Protein AF-A0A355GUS0-F1 (afdb_monomer_lite)

Radius of gyration: 20.22 Å; chains: 1; bounding box: 26×37×79 Å

Structure (mmCIF, N/CA/C/O backbone):
data_AF-A0A355GUS0-F1
#
_entry.id   AF-A0A355GUS0-F1
#
loop_
_atom_site.group_PDB
_atom_site.id
_atom_site.type_symbol
_atom_site.label_atom_id
_atom_site.label_alt_id
_atom_site.label_comp_id
_atom_site.label_asym_id
_atom_site.label_entity_id
_atom_site.label_seq_id
_atom_site.pdbx_PDB_ins_code
_atom_site.Cartn_x
_atom_site.Cartn_y
_atom_site.Cartn_z
_atom_site.occupancy
_atom_site.B_iso_or_equiv
_atom_site.auth_seq_id
_atom_site.auth_comp_id
_atom_site.auth_asym_id
_atom_site.auth_atom_id
_atom_site.pdbx_PDB_model_num
ATOM 1 N N . MET A 1 1 ? 7.447 -5.899 60.692 1.00 57.47 1 MET A N 1
ATOM 2 C CA . MET A 1 1 ? 7.040 -4.577 60.145 1.00 57.47 1 MET A CA 1
ATOM 3 C C . MET A 1 1 ? 7.705 -4.204 58.810 1.00 57.47 1 MET A C 1
ATOM 5 O O . MET A 1 1 ? 7.043 -3.570 58.002 1.00 57.47 1 MET A O 1
ATOM 9 N N . ARG A 1 2 ? 8.957 -4.610 58.532 1.00 60.31 2 ARG A N 1
ATOM 10 C CA . ARG A 1 2 ? 9.693 -4.268 57.291 1.00 60.31 2 ARG A CA 1
ATOM 11 C C . ARG A 1 2 ? 9.127 -4.919 56.008 1.00 60.31 2 ARG A C 1
ATOM 13 O O . ARG A 1 2 ? 8.976 -4.230 55.012 1.00 60.31 2 ARG A O 1
ATOM 20 N N . MET A 1 3 ? 8.705 -6.190 56.059 1.00 61.72 3 MET A N 1
ATOM 21 C CA . MET A 1 3 ? 8.129 -6.903 54.897 1.00 61.72 3 MET A CA 1
ATOM 22 C C . MET A 1 3 ? 6.753 -6.380 54.453 1.00 61.72 3 MET A C 1
ATOM 24 O O . MET A 1 3 ? 6.512 -6.258 53.260 1.00 61.72 3 MET A O 1
ATOM 28 N N . LYS A 1 4 ? 5.868 -5.989 55.384 1.00 57.16 4 LYS A N 1
ATOM 29 C CA . LYS A 1 4 ? 4.539 -5.435 55.042 1.00 57.16 4 LYS A CA 1
ATOM 30 C C . LYS A 1 4 ? 4.639 -4.122 54.249 1.00 57.16 4 LYS A C 1
ATOM 32 O O . LYS A 1 4 ? 3.830 -3.885 53.364 1.00 57.16 4 LYS A O 1
ATOM 37 N N . ARG A 1 5 ? 5.663 -3.302 54.528 1.00 65.12 5 ARG A N 1
ATOM 38 C CA . ARG A 1 5 ? 5.939 -2.052 53.794 1.00 65.12 5 ARG A CA 1
ATOM 39 C C . ARG A 1 5 ? 6.456 -2.325 52.379 1.00 65.12 5 ARG A C 1
ATOM 41 O O . ARG A 1 5 ? 6.055 -1.624 51.465 1.00 65.12 5 ARG A O 1
ATOM 48 N N . ILE A 1 6 ? 7.276 -3.365 52.197 1.00 70.25 6 ILE A N 1
ATOM 49 C CA . ILE A 1 6 ? 7.789 -3.781 50.880 1.00 70.25 6 ILE A CA 1
ATOM 50 C C . ILE A 1 6 ? 6.657 -4.345 50.010 1.00 70.25 6 ILE A C 1
ATOM 52 O O . ILE A 1 6 ? 6.527 -3.950 48.857 1.00 70.25 6 ILE A O 1
ATOM 56 N N . ILE A 1 7 ? 5.792 -5.193 50.577 1.00 73.12 7 ILE A N 1
ATOM 57 C CA . ILE A 1 7 ? 4.630 -5.759 49.870 1.00 73.12 7 ILE A CA 1
ATOM 58 C C . ILE A 1 7 ? 3.658 -4.647 49.450 1.00 73.12 7 ILE A C 1
ATOM 60 O O . ILE A 1 7 ? 3.189 -4.633 48.318 1.00 73.12 7 ILE A O 1
ATOM 64 N N . SER A 1 8 ? 3.407 -3.674 50.331 1.00 77.69 8 SER A N 1
ATOM 65 C CA . SER A 1 8 ? 2.538 -2.533 50.023 1.00 77.69 8 SER A CA 1
ATOM 66 C C . SER A 1 8 ? 3.116 -1.621 48.933 1.00 77.69 8 SER A C 1
ATOM 68 O O . SER A 1 8 ? 2.355 -1.091 48.129 1.00 77.69 8 SER A O 1
ATOM 70 N N . LEU A 1 9 ? 4.442 -1.448 48.882 1.00 74.06 9 LEU A N 1
ATOM 71 C CA . LEU A 1 9 ? 5.109 -0.647 47.851 1.00 74.06 9 LEU A CA 1
ATOM 72 C C . LEU A 1 9 ? 5.113 -1.363 46.491 1.00 74.06 9 LEU A C 1
ATOM 74 O O . LEU A 1 9 ? 4.885 -0.729 45.466 1.00 74.06 9 LEU A O 1
ATOM 78 N N . ALA A 1 10 ? 5.317 -2.685 46.490 1.00 77.62 10 ALA A N 1
ATOM 79 C CA . ALA A 1 10 ? 5.254 -3.513 45.287 1.00 77.62 10 ALA A CA 1
ATOM 80 C C . ALA A 1 10 ? 3.837 -3.548 44.692 1.00 77.62 10 ALA A C 1
ATOM 82 O O . ALA A 1 10 ? 3.674 -3.395 43.486 1.00 77.62 10 ALA A O 1
ATOM 83 N N . LEU A 1 11 ? 2.807 -3.667 45.537 1.00 77.56 11 LEU A N 1
ATOM 84 C CA . LEU A 1 11 ? 1.407 -3.589 45.110 1.00 77.56 11 LEU A CA 1
ATOM 85 C C . LEU A 1 11 ? 1.060 -2.218 44.519 1.00 77.56 11 LEU A C 1
ATOM 87 O O . LEU A 1 11 ? 0.354 -2.156 43.519 1.00 77.56 11 LEU A O 1
ATOM 91 N N . TYR A 1 12 ? 1.587 -1.130 45.091 1.00 76.00 12 TYR A N 1
ATOM 92 C CA . TYR A 1 12 ? 1.400 0.215 44.543 1.00 76.00 12 TYR A CA 1
ATOM 93 C C . TYR A 1 12 ? 2.070 0.370 43.170 1.00 76.00 12 TYR A C 1
ATOM 95 O O . TYR A 1 12 ? 1.470 0.918 42.252 1.00 76.00 12 TYR A O 1
ATOM 103 N N . PHE A 1 13 ? 3.281 -0.171 43.000 1.00 70.12 13 PHE A N 1
ATOM 104 C CA . PHE A 1 13 ? 3.980 -0.163 41.713 1.00 70.12 13 PHE A CA 1
ATOM 105 C C . PHE A 1 13 ? 3.228 -0.964 40.642 1.00 70.12 13 PHE A C 1
ATOM 107 O O . PHE A 1 13 ? 3.041 -0.471 39.535 1.00 70.12 13 PHE A O 1
ATOM 114 N N . ILE A 1 14 ? 2.737 -2.160 40.977 1.00 75.44 14 ILE A N 1
ATOM 115 C CA 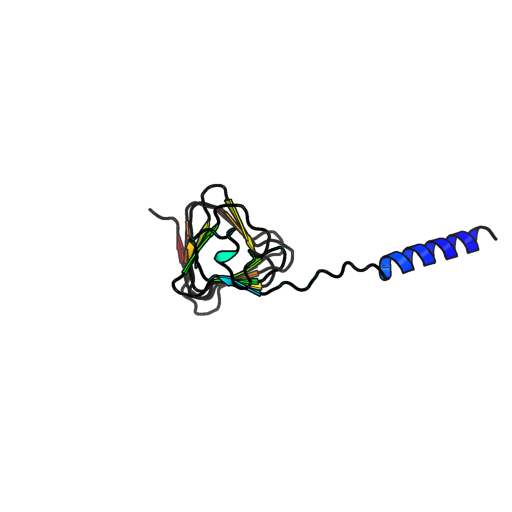. ILE A 1 14 ? 1.948 -2.987 40.051 1.00 75.44 14 ILE A CA 1
ATOM 116 C C . ILE A 1 14 ? 0.640 -2.276 39.675 1.00 75.44 14 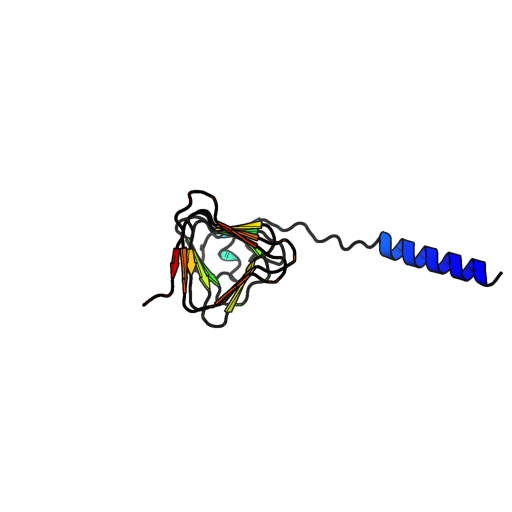ILE A C 1
ATOM 118 O O . ILE A 1 14 ? 0.304 -2.226 38.497 1.00 75.44 14 ILE A O 1
ATOM 122 N N . LEU A 1 15 ? -0.049 -1.652 40.638 1.00 72.56 15 LEU A N 1
ATOM 123 C CA . LEU A 1 15 ? -1.285 -0.903 40.390 1.00 72.56 15 LEU A CA 1
ATOM 124 C C . LEU A 1 15 ? -1.064 0.269 39.414 1.00 72.56 15 LEU A C 1
ATOM 126 O O . LEU A 1 15 ? -1.845 0.448 38.480 1.00 72.56 15 LEU A O 1
ATOM 130 N N . VAL A 1 16 ? 0.022 1.031 39.583 1.00 65.31 16 VAL A N 1
ATOM 131 C CA . VAL A 1 16 ? 0.377 2.157 38.698 1.00 65.31 16 VAL A CA 1
ATOM 132 C C . VAL A 1 16 ? 0.718 1.680 37.280 1.00 65.31 16 VAL A C 1
ATOM 134 O O . VAL A 1 16 ? 0.283 2.305 36.315 1.00 65.31 16 VAL A O 1
ATOM 137 N N . PHE A 1 17 ? 1.412 0.546 37.130 1.00 60.88 17 PHE A N 1
ATOM 138 C CA . PHE A 1 17 ? 1.705 -0.042 35.814 1.00 60.88 17 PHE A CA 1
ATOM 139 C C . PHE A 1 17 ? 0.472 -0.659 35.132 1.00 60.88 17 PHE A C 1
ATOM 141 O O . PHE A 1 17 ? 0.378 -0.629 33.909 1.00 60.88 17 PHE A O 1
ATOM 148 N N . THR A 1 18 ? -0.505 -1.173 35.889 1.00 65.38 18 THR A N 1
ATOM 149 C CA . THR A 1 18 ? -1.763 -1.688 35.311 1.00 65.38 18 THR A CA 1
ATOM 150 C C . THR A 1 18 ? -2.740 -0.590 34.894 1.00 65.38 18 THR A C 1
ATOM 152 O O . THR A 1 18 ? -3.533 -0.805 33.986 1.00 65.38 18 THR A O 1
ATOM 155 N N . LEU A 1 19 ? -2.692 0.582 35.535 1.00 57.97 19 LEU A N 1
ATOM 156 C CA . LEU A 1 19 ? -3.574 1.714 35.220 1.00 57.97 19 LEU A CA 1
ATOM 157 C C . LEU A 1 19 ? -3.028 2.597 34.092 1.00 57.97 19 LEU A C 1
ATOM 159 O O . LEU A 1 19 ? -3.798 3.285 33.430 1.00 57.97 19 LEU A O 1
ATOM 163 N N . CYS A 1 20 ? -1.717 2.561 33.854 1.00 47.88 20 CYS A N 1
ATOM 164 C CA . CYS A 1 20 ? -1.069 3.223 32.728 1.00 47.88 20 CYS A CA 1
ATOM 165 C C . CYS A 1 20 ? -0.889 2.224 31.575 1.00 47.88 20 CYS A C 1
ATOM 167 O O . CYS A 1 20 ? 0.228 1.882 31.189 1.00 47.88 20 CYS A O 1
ATOM 169 N N . GLN A 1 21 ? -1.996 1.687 31.058 1.00 56.25 21 GLN A N 1
ATOM 170 C CA . GLN A 1 21 ? -1.954 1.030 29.752 1.00 56.25 21 GLN A CA 1
ATOM 171 C C . GLN A 1 21 ? -1.725 2.140 28.713 1.00 56.25 21 GLN A C 1
ATOM 173 O O . GLN A 1 21 ? -2.457 3.135 28.750 1.00 56.25 21 GLN A O 1
ATOM 178 N N . PRO A 1 22 ? -0.739 2.029 27.806 1.00 57.69 22 PRO A N 1
ATOM 179 C CA . PRO A 1 22 ? -0.656 2.946 26.682 1.00 57.69 22 PRO A CA 1
ATOM 180 C C . PRO A 1 22 ? -1.932 2.767 25.857 1.00 57.69 22 PRO A C 1
ATOM 182 O O . PRO A 1 22 ? -2.133 1.743 25.208 1.00 57.69 22 PRO A O 1
ATOM 185 N N . VAL A 1 23 ? -2.833 3.746 25.926 1.00 53.34 23 VAL A N 1
ATOM 186 C CA . VAL A 1 23 ? -3.937 3.850 24.976 1.00 53.34 23 VAL A CA 1
ATOM 187 C C . VAL A 1 23 ? -3.289 4.270 23.666 1.00 53.34 23 VAL A C 1
ATOM 189 O O . VAL A 1 23 ? -2.991 5.446 23.466 1.00 53.34 23 VAL A O 1
ATOM 192 N N . PHE A 1 24 ? -2.997 3.300 22.800 1.00 57.78 24 PHE A N 1
ATOM 193 C CA . PHE A 1 24 ? -2.729 3.608 21.403 1.00 57.78 24 PHE A CA 1
ATOM 194 C C . PHE A 1 24 ? -3.986 4.296 20.872 1.00 57.78 24 PHE A C 1
ATOM 196 O O . PHE A 1 24 ? -5.084 3.743 20.968 1.00 57.78 24 PHE A O 1
ATOM 203 N N . ALA A 1 25 ? -3.844 5.539 20.411 1.00 61.28 25 ALA A N 1
ATOM 204 C CA . ALA A 1 25 ? -4.932 6.218 19.729 1.00 61.28 25 ALA A CA 1
ATOM 205 C C . ALA A 1 25 ? -5.399 5.316 18.578 1.00 61.28 25 ALA A C 1
ATOM 207 O O . ALA A 1 25 ? -4.569 4.740 17.874 1.00 61.28 25 ALA A O 1
ATOM 208 N N . ALA A 1 26 ? -6.713 5.148 18.429 1.00 76.81 26 ALA A N 1
ATOM 209 C CA . ALA A 1 26 ? -7.246 4.429 17.283 1.00 76.81 26 ALA A CA 1
ATOM 210 C C . ALA A 1 26 ? -6.782 5.145 16.009 1.00 76.81 26 ALA A C 1
ATOM 212 O O . ALA A 1 26 ? -6.910 6.369 15.922 1.00 76.81 26 ALA A O 1
ATOM 213 N N . GLY A 1 27 ? -6.227 4.385 15.064 1.00 85.00 27 GLY A N 1
ATOM 214 C CA . GLY A 1 27 ? -5.809 4.916 13.774 1.00 85.00 27 GLY A CA 1
ATOM 215 C C . GLY A 1 27 ? -6.956 5.639 13.078 1.00 85.00 27 GLY A C 1
ATOM 216 O O . GLY A 1 27 ? -8.112 5.207 13.136 1.00 85.00 27 GLY A O 1
ATOM 217 N N . LYS A 1 28 ? -6.636 6.757 12.440 1.00 95.12 28 LYS A N 1
ATOM 218 C CA . LYS A 1 28 ? -7.557 7.535 11.617 1.00 95.12 28 LYS A CA 1
ATOM 219 C C . LYS A 1 28 ? -7.582 6.963 10.196 1.00 95.12 28 LYS A C 1
ATOM 221 O O . LYS A 1 28 ? -6.658 6.279 9.770 1.00 95.12 28 LYS A O 1
ATOM 226 N N . THR A 1 29 ? -8.630 7.261 9.437 1.00 97.69 29 THR A N 1
ATOM 227 C CA . THR A 1 29 ? -8.697 6.931 8.007 1.00 97.69 29 THR A CA 1
ATOM 228 C C . THR A 1 29 ? -8.381 8.172 7.183 1.00 97.69 29 THR A C 1
ATOM 230 O O . THR A 1 29 ? -9.065 9.182 7.326 1.00 97.69 29 THR A O 1
ATOM 233 N N . MET A 1 30 ? -7.360 8.077 6.338 1.00 98.19 30 MET A N 1
ATOM 234 C CA . MET A 1 30 ? -6.878 9.123 5.439 1.00 98.19 30 MET A CA 1
ATOM 235 C C . MET A 1 30 ? -7.143 8.693 3.999 1.00 98.19 30 MET A C 1
ATOM 237 O O . MET A 1 30 ? -6.708 7.617 3.589 1.00 98.19 30 MET A O 1
ATOM 241 N N . THR A 1 31 ? -7.853 9.507 3.222 1.00 98.69 31 THR A N 1
ATOM 242 C CA . THR A 1 31 ? -8.160 9.201 1.816 1.00 98.69 31 THR A CA 1
ATOM 243 C C . THR A 1 31 ? -7.305 10.040 0.890 1.00 98.69 31 THR A C 1
ATOM 245 O O . THR A 1 31 ? -7.320 11.262 0.978 1.00 98.69 31 THR A O 1
ATOM 248 N N . TRP A 1 32 ? -6.583 9.390 -0.015 1.00 98.81 32 TRP A N 1
ATOM 249 C CA . TRP A 1 32 ? -5.793 10.069 -1.030 1.00 98.81 32 TRP A CA 1
ATOM 250 C C . TRP A 1 32 ? -6.695 10.813 -2.016 1.00 98.81 32 TRP A C 1
ATOM 252 O O . TRP A 1 32 ? -7.601 10.229 -2.616 1.00 98.81 32 TRP A O 1
ATOM 262 N N . THR A 1 33 ? -6.431 12.102 -2.196 1.00 98.38 33 THR A N 1
ATOM 263 C CA . THR A 1 33 ? -7.096 12.982 -3.163 1.00 98.38 33 THR A CA 1
ATOM 264 C C . THR A 1 33 ? -6.175 13.346 -4.324 1.00 98.38 33 THR A C 1
ATOM 266 O O . THR A 1 33 ? -6.668 13.590 -5.425 1.00 98.38 33 THR A O 1
ATOM 269 N N . GLY A 1 34 ? -4.854 13.386 -4.092 1.00 97.38 34 GLY A N 1
ATOM 270 C CA . GLY A 1 34 ? -3.866 13.837 -5.080 1.00 97.38 34 GLY A CA 1
ATOM 271 C C . GLY A 1 34 ? -4.106 15.274 -5.563 1.00 97.38 34 GLY A C 1
ATOM 272 O O . GLY A 1 34 ? -3.813 15.593 -6.714 1.00 97.38 34 GLY A O 1
ATOM 273 N N . ALA A 1 35 ? -4.715 16.125 -4.729 1.00 97.19 35 ALA A N 1
ATOM 274 C CA . ALA A 1 35 ? -5.214 17.434 -5.152 1.00 97.19 35 ALA A CA 1
ATOM 275 C C . ALA A 1 35 ? -4.108 18.433 -5.541 1.00 97.19 35 ALA A C 1
ATOM 277 O O . ALA A 1 35 ? -4.340 19.305 -6.380 1.00 97.19 35 ALA A O 1
ATOM 278 N N . SER A 1 36 ? -2.920 18.320 -4.942 1.00 97.06 36 SER A N 1
ATOM 279 C CA . SER A 1 36 ? -1.776 19.203 -5.195 1.00 97.06 36 SER A CA 1
ATOM 280 C C . SER A 1 36 ? -0.763 18.565 -6.147 1.00 97.06 36 SER A C 1
ATOM 282 O O . SER A 1 36 ? -0.310 19.202 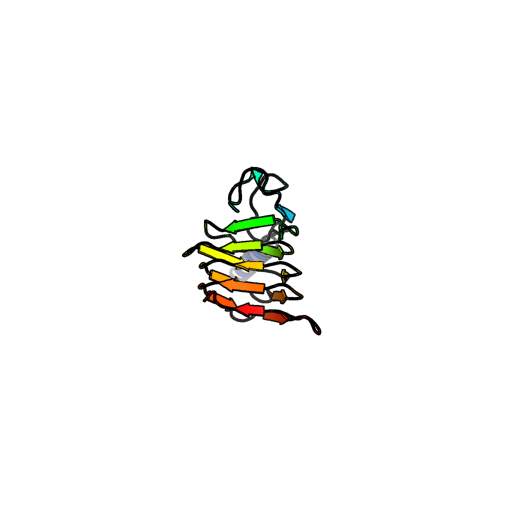-7.100 1.00 97.06 36 SER A O 1
ATOM 284 N N . ASN A 1 37 ? -0.386 17.311 -5.891 1.00 97.31 37 ASN A N 1
ATOM 285 C CA . ASN A 1 37 ? 0.585 16.539 -6.671 1.00 97.31 37 ASN A CA 1
ATOM 286 C C . ASN A 1 37 ? 0.534 15.051 -6.263 1.00 97.31 37 ASN A C 1
ATOM 288 O O . ASN A 1 37 ? -0.370 14.624 -5.554 1.00 97.31 37 ASN A O 1
ATOM 292 N N . GLU A 1 38 ? 1.515 14.257 -6.693 1.00 98.12 38 GLU A N 1
ATOM 293 C CA . GLU A 1 38 ? 1.566 12.819 -6.406 1.00 98.12 38 GLU A CA 1
ATOM 294 C C . GLU A 1 38 ? 2.275 12.471 -5.082 1.00 98.12 38 GLU A C 1
ATOM 296 O O . GLU A 1 38 ? 2.220 11.329 -4.653 1.00 98.12 38 GLU A O 1
ATOM 301 N N . ASN A 1 39 ? 2.928 13.411 -4.393 1.00 98.19 39 ASN A N 1
ATOM 302 C CA . ASN A 1 39 ? 3.762 13.128 -3.218 1.00 98.19 39 ASN A CA 1
ATOM 303 C C . ASN A 1 39 ? 2.935 12.733 -1.978 1.00 98.19 39 ASN A C 1
ATOM 305 O O . ASN A 1 39 ? 2.190 13.554 -1.430 1.00 98.19 39 ASN A O 1
ATOM 309 N N . TRP A 1 40 ? 3.129 11.498 -1.499 1.00 98.44 40 TRP A N 1
ATOM 310 C CA . TRP A 1 40 ? 2.483 10.899 -0.325 1.00 98.44 40 TRP A CA 1
ATOM 311 C C . TRP A 1 40 ? 2.579 11.775 0.928 1.00 98.44 40 TRP A C 1
ATOM 313 O O . TRP A 1 40 ? 1.670 11.791 1.750 1.00 98.44 40 TRP A O 1
ATOM 323 N N . ASN A 1 41 ? 3.670 12.510 1.117 1.00 96.75 41 ASN A N 1
ATOM 324 C CA . ASN A 1 41 ? 3.930 13.253 2.351 1.00 96.75 41 ASN A CA 1
ATOM 325 C C . ASN A 1 41 ? 3.334 14.673 2.359 1.00 96.75 41 ASN A C 1
ATOM 327 O O . ASN A 1 41 ? 3.499 15.389 3.347 1.00 96.75 41 ASN A O 1
ATOM 331 N N . VAL A 1 42 ? 2.660 15.099 1.286 1.00 97.62 42 VAL A N 1
ATOM 332 C CA . VAL A 1 42 ? 1.995 16.409 1.210 1.00 97.62 42 VAL A CA 1
ATOM 333 C C . VAL A 1 42 ? 0.573 16.296 1.763 1.00 97.62 42 VAL A C 1
ATOM 335 O O . VAL A 1 42 ? -0.247 15.561 1.222 1.00 97.62 42 VAL A O 1
ATOM 338 N N . ALA A 1 43 ? 0.285 17.040 2.833 1.00 97.88 43 ALA A N 1
ATOM 339 C CA . ALA A 1 43 ? -0.995 17.012 3.548 1.00 97.88 43 ALA A CA 1
ATOM 340 C C . ALA A 1 43 ? -2.201 17.331 2.646 1.00 97.88 43 ALA A C 1
ATOM 342 O O . ALA A 1 43 ? -3.195 16.616 2.698 1.00 97.88 43 ALA A O 1
ATOM 343 N N . ASP A 1 44 ? -2.069 18.313 1.750 1.00 98.25 44 ASP A N 1
ATOM 344 C CA . ASP A 1 44 ? -3.087 18.723 0.770 1.00 98.25 44 ASP A CA 1
ATOM 345 C C . ASP A 1 44 ? -3.536 17.589 -0.172 1.00 98.25 44 ASP A C 1
ATOM 347 O O . ASP A 1 44 ? -4.577 17.694 -0.820 1.00 98.25 44 ASP A O 1
ATOM 351 N N . ASN A 1 45 ? -2.762 16.502 -0.280 1.00 98.62 45 ASN A N 1
ATOM 352 C CA . ASN A 1 45 ? -3.121 15.331 -1.080 1.00 98.62 45 ASN A CA 1
ATOM 353 C C . ASN A 1 45 ? -3.966 14.302 -0.311 1.00 98.62 45 ASN A C 1
ATOM 355 O O . ASN A 1 45 ? -4.290 13.257 -0.878 1.00 98.62 45 ASN A O 1
ATOM 359 N N . TRP A 1 46 ? -4.323 14.569 0.945 1.00 98.62 46 TRP A N 1
ATOM 360 C CA . TRP A 1 46 ? -5.116 13.685 1.795 1.00 98.62 46 TRP A CA 1
ATOM 361 C C . TRP A 1 46 ? -6.371 14.376 2.318 1.00 98.62 46 TRP A C 1
ATOM 363 O O . TRP A 1 46 ? -6.421 15.593 2.465 1.00 98.62 46 TRP A O 1
ATOM 373 N N . GLU A 1 47 ? -7.388 13.574 2.617 1.00 98.12 47 GLU A N 1
ATOM 374 C CA . GLU A 1 47 ? -8.570 13.983 3.368 1.00 98.12 47 GLU A CA 1
ATOM 375 C C . GLU A 1 47 ? -8.740 13.069 4.601 1.00 98.12 47 GLU A C 1
ATOM 377 O O . GLU A 1 47 ? -8.917 11.853 4.425 1.00 98.12 47 GLU A O 1
ATOM 382 N N . PRO A 1 48 ? -8.717 13.613 5.835 1.00 97.00 48 PRO A N 1
ATOM 383 C CA . PRO A 1 48 ? -8.417 15.014 6.168 1.00 97.00 48 PRO A CA 1
ATOM 384 C C . PRO A 1 48 ? -6.993 15.422 5.754 1.00 97.00 48 PRO A C 1
ATOM 386 O O . PRO A 1 48 ? -6.159 14.555 5.519 1.00 97.00 48 PRO A O 1
ATOM 389 N N . GLU A 1 49 ? -6.744 16.733 5.666 1.00 97.12 49 GLU A N 1
ATOM 390 C CA . GLU A 1 49 ? -5.498 17.372 5.193 1.00 97.12 49 GLU A CA 1
ATOM 391 C C . GLU A 1 49 ? -4.288 17.078 6.109 1.00 97.12 49 GLU A C 1
ATOM 393 O O . GLU A 1 49 ? -3.784 17.933 6.839 1.00 97.12 49 GLU A O 1
ATOM 398 N N . GLU A 1 50 ? -3.855 15.819 6.125 1.00 96.06 50 GLU A N 1
ATOM 399 C CA . GLU A 1 50 ? -2.779 15.256 6.937 1.00 96.06 50 GLU A CA 1
ATOM 400 C C . GLU A 1 50 ? -2.312 13.937 6.297 1.00 96.06 50 GLU A C 1
ATOM 402 O O . GLU A 1 50 ? -3.122 13.076 5.958 1.00 96.06 50 GLU A O 1
ATOM 407 N N . ALA A 1 51 ? -0.999 13.744 6.146 1.00 96.56 51 ALA A N 1
ATOM 408 C CA . ALA A 1 51 ? -0.477 12.471 5.652 1.00 96.56 51 ALA A CA 1
ATOM 409 C C . ALA A 1 51 ? -0.662 11.343 6.697 1.00 96.56 51 ALA A C 1
ATOM 411 O O . ALA A 1 51 ? -0.487 11.597 7.892 1.00 96.56 51 ALA A O 1
ATOM 412 N N . PRO A 1 52 ? -0.948 10.093 6.278 1.00 97.19 52 PRO A N 1
ATOM 413 C CA . PRO A 1 52 ? -1.135 8.961 7.181 1.00 97.19 52 PRO A CA 1
ATOM 414 C C . PRO A 1 52 ? 0.061 8.731 8.111 1.00 97.19 52 PRO A C 1
ATOM 416 O O . PRO A 1 52 ? 1.208 8.606 7.665 1.00 97.19 52 PRO A O 1
ATOM 419 N N . GLY A 1 53 ? -0.232 8.645 9.407 1.00 94.12 53 GLY A N 1
ATOM 420 C CA . GLY A 1 53 ? 0.718 8.329 10.463 1.00 94.12 53 GLY A CA 1
ATOM 421 C C . GLY A 1 53 ? 0.670 6.868 10.918 1.00 94.12 53 GLY A C 1
ATOM 422 O O . GLY A 1 53 ? 0.022 6.001 10.329 1.00 94.12 53 GLY A O 1
ATOM 423 N N . LEU A 1 54 ? 1.364 6.598 12.026 1.00 92.31 54 LEU A N 1
ATOM 424 C CA . LEU A 1 54 ? 1.462 5.268 12.620 1.00 92.31 54 LEU A CA 1
ATOM 425 C C . LEU A 1 54 ? 0.079 4.717 12.997 1.00 92.31 54 LEU A C 1
ATOM 427 O O . LEU A 1 54 ? -0.587 5.255 13.879 1.00 92.31 54 LEU A O 1
ATOM 431 N N . GLY A 1 55 ? -0.292 3.589 12.390 1.00 86.62 55 GLY A N 1
ATOM 432 C CA . GLY A 1 55 ? -1.553 2.897 12.669 1.00 86.62 55 GLY A CA 1
ATOM 433 C C . GLY A 1 55 ? -2.762 3.468 11.929 1.00 86.62 55 GLY A C 1
ATOM 434 O O . GLY A 1 55 ? -3.837 2.874 12.006 1.00 86.62 55 GLY 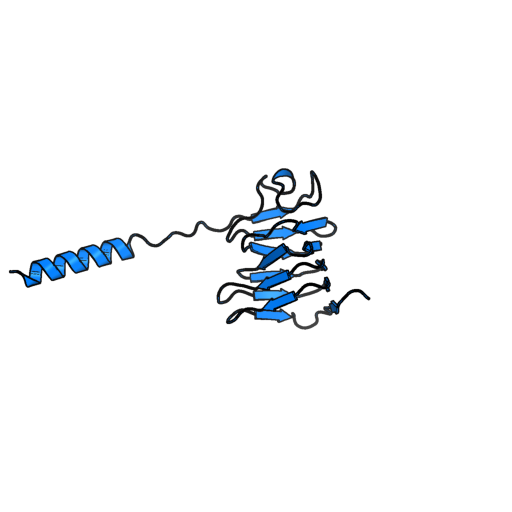A O 1
ATOM 435 N N . ASP A 1 56 ? -2.597 4.565 11.186 1.00 96.69 56 ASP A N 1
ATOM 436 C CA . ASP A 1 56 ? -3.646 5.103 10.328 1.00 96.69 56 ASP A CA 1
ATOM 437 C C . ASP A 1 56 ? -3.908 4.174 9.134 1.00 96.69 56 ASP A C 1
ATOM 439 O O . ASP A 1 56 ? -3.060 3.380 8.715 1.00 96.69 56 ASP A O 1
ATOM 443 N N . THR A 1 57 ? -5.113 4.279 8.579 1.00 98.38 57 THR A N 1
ATOM 444 C CA . THR A 1 57 ? -5.495 3.624 7.330 1.00 98.38 57 THR A CA 1
ATOM 445 C C . THR A 1 57 ? -5.359 4.599 6.172 1.00 98.38 57 THR A C 1
ATOM 447 O O . THR A 1 57 ? -6.063 5.605 6.142 1.00 98.38 57 THR A O 1
ATOM 450 N N . ALA A 1 58 ? -4.503 4.285 5.206 1.00 98.69 58 ALA A N 1
ATOM 451 C CA . ALA A 1 58 ? -4.368 5.017 3.956 1.00 98.69 58 ALA A CA 1
ATOM 452 C C . ALA A 1 58 ? -5.258 4.381 2.880 1.00 98.69 58 ALA A C 1
ATOM 454 O O . ALA A 1 58 ? -5.019 3.246 2.467 1.00 98.69 58 ALA A O 1
ATOM 455 N N . ILE A 1 59 ? -6.278 5.103 2.419 1.00 98.81 59 ILE A N 1
ATOM 456 C CA . ILE A 1 59 ? -7.135 4.693 1.304 1.00 98.81 59 ILE A CA 1
ATOM 457 C C . ILE A 1 59 ? -6.603 5.324 0.021 1.00 98.81 59 ILE A C 1
ATOM 459 O O . ILE A 1 59 ? -6.567 6.547 -0.089 1.00 98.81 59 ILE A O 1
ATOM 463 N N . ILE A 1 60 ? -6.258 4.496 -0.964 1.00 98.88 60 ILE A N 1
ATOM 464 C CA . ILE A 1 60 ? -5.833 4.912 -2.306 1.00 98.88 60 ILE A CA 1
ATOM 465 C C . ILE A 1 60 ? -6.945 4.559 -3.302 1.00 98.88 60 ILE A C 1
ATOM 467 O O . ILE A 1 60 ? -7.086 3.381 -3.671 1.00 98.88 60 ILE A O 1
ATOM 471 N N . PRO A 1 61 ? -7.769 5.535 -3.729 1.00 98.69 61 PRO A N 1
ATOM 472 C CA . PRO A 1 61 ? -8.859 5.297 -4.667 1.00 98.69 61 PRO A CA 1
ATOM 473 C C . PRO A 1 61 ? -8.374 4.775 -6.021 1.00 98.69 61 PRO A C 1
ATOM 475 O O . PRO A 1 61 ? -7.229 4.954 -6.416 1.00 98.69 61 PRO A O 1
ATOM 478 N N . ALA A 1 62 ? -9.261 4.128 -6.773 1.00 98.19 62 ALA A N 1
ATOM 479 C CA . ALA A 1 62 ? -8.934 3.712 -8.133 1.00 98.19 62 ALA A CA 1
ATOM 480 C C . ALA A 1 62 ? -8.595 4.919 -9.026 1.00 98.19 62 ALA A C 1
ATOM 482 O O . ALA A 1 62 ? -9.181 5.989 -8.883 1.00 98.19 62 ALA A O 1
ATOM 483 N N . SER A 1 63 ? -7.723 4.709 -10.015 1.00 96.38 63 SER A N 1
ATOM 484 C CA . SER A 1 63 ? -7.282 5.737 -10.979 1.00 96.38 63 SER A CA 1
ATOM 485 C C . SER A 1 63 ? -6.483 6.906 -10.382 1.00 96.38 63 SER A C 1
ATOM 487 O O . SER A 1 63 ? -6.337 7.931 -11.043 1.00 96.38 63 SER A O 1
ATOM 489 N N . THR A 1 64 ? -5.951 6.765 -9.165 1.00 98.25 64 THR A N 1
ATOM 490 C CA . THR A 1 64 ? -5.006 7.722 -8.568 1.00 98.25 64 THR A CA 1
ATOM 491 C C . THR A 1 64 ? -3.637 7.086 -8.378 1.00 98.25 64 THR A C 1
ATOM 493 O O . THR A 1 64 ? -3.560 5.882 -8.138 1.00 98.25 64 THR A O 1
ATOM 496 N N . VAL A 1 65 ? -2.584 7.901 -8.402 1.00 98.44 65 VAL A N 1
ATOM 497 C CA . VAL A 1 65 ? -1.209 7.490 -8.090 1.00 98.44 65 VAL A CA 1
ATOM 498 C C . VAL A 1 65 ? -0.733 8.270 -6.865 1.00 98.44 65 VAL A C 1
ATOM 500 O O . VAL A 1 65 ? -0.843 9.496 -6.841 1.00 98.44 65 VAL A O 1
ATOM 503 N N . ALA A 1 66 ? -0.241 7.559 -5.853 1.00 98.69 66 ALA A N 1
ATOM 504 C CA . ALA A 1 66 ? 0.416 8.125 -4.681 1.00 98.69 66 ALA A CA 1
ATOM 505 C C . ALA A 1 66 ? 1.894 7.706 -4.679 1.00 98.69 66 ALA A C 1
ATOM 507 O O . ALA A 1 66 ? 2.218 6.521 -4.611 1.00 98.69 66 ALA A O 1
ATOM 508 N N . ALA A 1 67 ? 2.793 8.676 -4.776 1.00 98.62 67 ALA A N 1
ATOM 509 C CA . ALA A 1 67 ? 4.234 8.489 -4.819 1.00 98.62 67 ALA A CA 1
ATOM 510 C C . ALA A 1 67 ? 4.837 8.608 -3.414 1.00 98.62 67 ALA A C 1
ATOM 512 O O . ALA A 1 67 ? 4.821 9.675 -2.797 1.00 98.62 67 ALA A O 1
ATOM 513 N N . VAL A 1 68 ? 5.394 7.512 -2.909 1.00 98.50 68 VAL A N 1
ATOM 514 C CA . VAL A 1 68 ? 6.190 7.474 -1.680 1.00 98.50 68 VAL A CA 1
ATOM 515 C C . VAL A 1 68 ? 7.602 7.941 -2.027 1.00 98.50 68 VAL A C 1
ATOM 517 O O . VAL A 1 68 ? 8.432 7.153 -2.474 1.00 98.50 68 VAL A O 1
ATOM 520 N N . VAL A 1 69 ? 7.842 9.242 -1.846 1.00 97.75 69 VAL A N 1
ATOM 521 C CA . VAL A 1 69 ? 9.144 9.897 -2.098 1.00 97.75 69 VAL A CA 1
ATOM 522 C C . VAL A 1 69 ? 9.984 10.059 -0.824 1.00 97.75 69 VAL A C 1
ATOM 524 O O . VAL A 1 69 ? 11.131 10.489 -0.872 1.00 97.75 69 VAL A O 1
ATOM 527 N N . TYR A 1 70 ? 9.392 9.733 0.327 1.00 97.31 70 TYR A N 1
ATOM 528 C CA . TYR A 1 70 ? 10.061 9.590 1.613 1.00 97.31 70 TYR A CA 1
ATOM 529 C C . TYR A 1 70 ? 9.499 8.372 2.339 1.00 97.31 70 TYR A C 1
ATOM 531 O O . TYR A 1 70 ? 8.309 8.076 2.219 1.00 97.31 70 TYR A O 1
ATOM 539 N N . ASN A 1 71 ? 10.319 7.736 3.173 1.00 96.62 71 ASN A N 1
ATOM 540 C CA . ASN A 1 71 ? 9.892 6.662 4.066 1.00 96.62 71 ASN A CA 1
ATOM 541 C C . ASN A 1 71 ? 8.564 6.956 4.763 1.00 96.62 71 ASN A C 1
ATOM 543 O O . ASN A 1 71 ? 8.400 7.954 5.473 1.00 96.62 71 ASN A O 1
ATOM 547 N N . THR A 1 72 ? 7.631 6.025 4.604 1.00 94.88 72 THR A N 1
ATOM 548 C CA . THR A 1 72 ? 6.365 6.055 5.333 1.00 94.88 72 THR A CA 1
ATOM 549 C C . THR A 1 72 ? 6.574 5.681 6.799 1.00 94.88 72 THR A C 1
ATOM 551 O O . THR A 1 72 ? 7.527 4.996 7.176 1.00 94.88 72 THR A O 1
ATOM 554 N N . THR A 1 73 ? 5.645 6.105 7.653 1.00 94.50 73 THR A N 1
ATOM 555 C CA . THR A 1 73 ? 5.397 5.363 8.897 1.00 94.50 73 THR A CA 1
ATOM 556 C C . THR A 1 73 ? 4.585 4.106 8.573 1.00 94.50 73 THR A C 1
ATOM 558 O O . THR A 1 73 ? 4.030 4.006 7.483 1.00 94.50 73 THR A O 1
ATOM 561 N N . SER A 1 74 ? 4.508 3.126 9.479 1.00 94.94 74 SER A N 1
ATOM 562 C CA . SER A 1 74 ? 3.720 1.925 9.181 1.00 94.94 74 SER A CA 1
ATOM 563 C C . SER A 1 74 ? 2.223 2.231 9.158 1.00 94.94 74 SER A C 1
ATOM 565 O O . SER A 1 74 ? 1.667 2.649 10.181 1.00 94.94 74 SER A O 1
ATOM 567 N N . VAL A 1 75 ? 1.585 1.956 8.024 1.00 97.38 75 VAL A N 1
ATOM 568 C CA . VAL A 1 75 ? 0.170 2.242 7.754 1.00 97.38 75 VAL A CA 1
ATOM 569 C C . VAL A 1 75 ? -0.601 0.964 7.446 1.00 97.38 75 VAL A C 1
ATOM 571 O O . VAL A 1 75 ? -0.039 -0.014 6.954 1.00 97.38 75 VAL A O 1
ATOM 574 N N . THR A 1 76 ? -1.906 0.972 7.703 1.00 98.12 76 THR A N 1
ATOM 575 C CA . THR A 1 76 ? -2.811 -0.001 7.082 1.00 98.12 76 THR A CA 1
ATOM 576 C C . THR A 1 76 ? -3.174 0.520 5.697 1.00 98.12 76 THR A C 1
ATOM 578 O O . THR A 1 76 ? -3.687 1.627 5.574 1.00 98.12 76 THR A O 1
ATOM 581 N N . LEU A 1 77 ? -2.905 -0.237 4.640 1.00 98.62 77 LEU A N 1
ATOM 582 C CA . LEU A 1 77 ? -3.190 0.198 3.274 1.00 98.62 77 LEU A CA 1
ATOM 583 C C . LEU A 1 77 ? -4.526 -0.369 2.790 1.00 98.62 77 LEU A C 1
ATOM 585 O O . LEU A 1 77 ? -4.749 -1.569 2.876 1.00 98.62 77 LEU A O 1
ATOM 589 N N . ASP A 1 78 ? -5.385 0.458 2.207 1.00 98.69 78 ASP A N 1
ATOM 590 C CA . ASP A 1 78 ? -6.509 0.037 1.371 1.00 98.69 78 ASP A CA 1
ATOM 591 C C . ASP A 1 78 ? -6.270 0.596 -0.041 1.00 98.69 78 ASP A C 1
ATOM 593 O O . ASP A 1 78 ? -6.481 1.780 -0.300 1.00 98.69 78 ASP A O 1
ATOM 597 N N . CYS A 1 79 ? -5.786 -0.244 -0.960 1.00 98.56 79 CYS A N 1
ATOM 598 C CA . CYS A 1 79 ? -5.339 0.197 -2.277 1.00 98.56 79 CYS A CA 1
ATOM 599 C C . CYS A 1 79 ? -6.208 -0.341 -3.418 1.00 98.56 79 CYS A C 1
ATOM 601 O O . CYS A 1 79 ? -6.297 -1.550 -3.656 1.00 98.56 79 CYS A O 1
ATOM 603 N N . SER A 1 80 ? -6.817 0.585 -4.164 1.00 98.50 80 SER A N 1
ATOM 604 C CA . SER A 1 80 ? -7.477 0.334 -5.455 1.00 98.50 80 SER A CA 1
ATOM 605 C C . SER A 1 80 ? -6.843 1.105 -6.623 1.00 98.50 80 SER A C 1
ATOM 607 O O . SER A 1 80 ? -7.144 0.774 -7.771 1.00 98.50 80 SER A O 1
ATOM 609 N N . GLY A 1 81 ? -6.012 2.117 -6.339 1.00 98.50 81 GLY A N 1
ATOM 610 C CA . GLY A 1 81 ? -5.196 2.878 -7.297 1.00 98.50 81 GLY A CA 1
ATOM 611 C C . GLY A 1 81 ?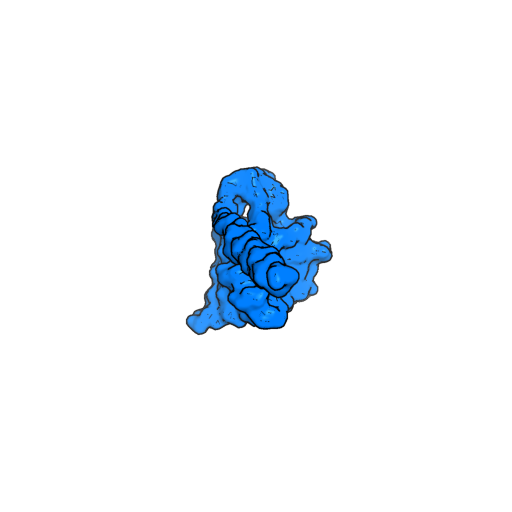 -3.757 2.379 -7.359 1.00 98.50 81 GLY A C 1
ATOM 612 O O . GLY A 1 81 ? -3.532 1.179 -7.374 1.00 98.50 81 GLY A O 1
ATOM 613 N N . GLU A 1 82 ? -2.778 3.274 -7.385 1.00 98.62 82 GLU A N 1
ATOM 614 C CA . GLU A 1 82 ? -1.356 2.928 -7.412 1.00 98.62 82 GLU A CA 1
ATOM 615 C C . GLU A 1 82 ? -0.601 3.587 -6.258 1.00 98.62 82 GLU A C 1
ATOM 617 O O . GLU A 1 82 ? -0.799 4.768 -5.975 1.00 98.62 82 GLU A O 1
ATOM 622 N N . VAL A 1 83 ? 0.283 2.823 -5.615 1.00 98.75 83 VAL A N 1
ATOM 623 C CA . VAL A 1 83 ? 1.323 3.352 -4.729 1.00 98.75 83 VAL A CA 1
ATOM 624 C C . VAL A 1 83 ? 2.674 3.060 -5.364 1.00 98.75 83 VAL A C 1
ATOM 626 O O . VAL A 1 83 ? 3.061 1.896 -5.444 1.00 98.75 83 VAL A O 1
ATOM 629 N N . SER A 1 84 ? 3.372 4.103 -5.809 1.00 98.50 84 SER A N 1
ATOM 630 C CA . SER A 1 84 ? 4.720 4.003 -6.380 1.00 98.50 84 SER A CA 1
ATOM 631 C C . SER A 1 84 ? 5.749 4.377 -5.324 1.00 98.50 84 SER A C 1
ATOM 633 O O . SER A 1 84 ? 5.691 5.480 -4.788 1.00 98.50 84 SER A O 1
ATOM 635 N N . VAL A 1 85 ? 6.702 3.498 -5.029 1.00 98.62 85 VAL A N 1
ATOM 636 C CA . VAL A 1 85 ? 7.767 3.747 -4.049 1.00 98.62 85 VAL A CA 1
ATOM 637 C C . VAL A 1 85 ? 9.054 4.129 -4.771 1.00 98.62 85 VAL A C 1
ATOM 639 O O . VAL A 1 85 ? 9.551 3.379 -5.615 1.00 98.62 85 VAL A O 1
ATOM 642 N N . GLU A 1 86 ? 9.592 5.311 -4.473 1.00 98.38 86 GLU A N 1
ATOM 643 C CA . GLU A 1 86 ? 10.837 5.776 -5.086 1.00 98.38 86 GLU A CA 1
ATOM 644 C C . GLU A 1 86 ? 12.051 4.962 -4.615 1.00 98.38 86 GLU A C 1
ATOM 646 O O . GLU A 1 86 ? 12.081 4.402 -3.519 1.00 98.38 86 GLU A O 1
ATOM 651 N N . LEU A 1 87 ? 13.079 4.890 -5.466 1.00 97.75 87 LEU A N 1
ATOM 652 C CA . LEU A 1 87 ? 14.305 4.153 -5.176 1.00 97.75 87 LEU A CA 1
ATOM 653 C C . LEU A 1 87 ? 14.953 4.642 -3.872 1.00 97.75 87 LEU A C 1
ATOM 655 O O . LEU A 1 87 ? 15.337 5.803 -3.761 1.00 97.75 87 LEU A O 1
ATOM 659 N N . GLY A 1 88 ? 15.173 3.715 -2.939 1.00 97.94 88 GLY A N 1
ATOM 660 C CA . GLY A 1 88 ? 15.781 3.999 -1.636 1.00 97.94 88 GLY A CA 1
ATOM 661 C C . GLY A 1 88 ? 14.779 4.333 -0.530 1.00 97.94 88 GLY A C 1
ATOM 662 O O . GLY A 1 88 ? 15.187 4.402 0.631 1.00 97.94 88 GLY A O 1
ATOM 663 N N . GLU A 1 89 ? 13.496 4.469 -0.870 1.00 98.62 89 GLU A N 1
ATOM 664 C CA . GLU A 1 89 ? 12.411 4.722 0.075 1.00 98.62 89 GLU A CA 1
ATOM 665 C C . GLU A 1 89 ? 11.633 3.443 0.411 1.00 98.62 89 GLU A C 1
ATOM 667 O O . GLU A 1 89 ? 11.724 2.425 -0.282 1.00 98.62 89 GLU A O 1
ATOM 672 N N . TYR A 1 90 ? 10.876 3.503 1.509 1.00 98.25 90 TYR A N 1
ATOM 673 C CA . TYR A 1 90 ? 10.191 2.358 2.100 1.00 98.25 90 TYR A CA 1
ATOM 674 C C . TYR A 1 90 ? 8.703 2.631 2.356 1.00 98.25 90 TYR A C 1
ATOM 676 O O . TYR A 1 90 ? 8.318 3.577 3.062 1.00 98.25 90 TYR A O 1
ATOM 684 N N . LEU A 1 91 ? 7.862 1.720 1.866 1.00 98.44 91 LEU A N 1
ATOM 685 C CA . LEU A 1 91 ? 6.468 1.579 2.275 1.00 98.44 91 LEU A CA 1
ATOM 686 C C . LEU A 1 91 ? 6.344 0.485 3.342 1.00 98.44 91 LEU A C 1
ATOM 688 O O . LEU A 1 91 ? 6.590 -0.691 3.069 1.00 98.44 91 LEU A O 1
ATOM 692 N N . TYR A 1 92 ? 5.913 0.857 4.546 1.00 98.19 92 TYR A N 1
ATOM 693 C CA . TYR A 1 92 ? 5.692 -0.084 5.641 1.00 98.19 92 TYR A CA 1
ATOM 694 C C . TYR A 1 92 ? 4.203 -0.358 5.834 1.00 98.19 92 TYR A C 1
ATOM 696 O O . TYR A 1 92 ? 3.421 0.547 6.127 1.00 98.19 92 TYR A O 1
ATOM 704 N N . LEU A 1 93 ? 3.819 -1.626 5.725 1.00 98.38 93 LEU A N 1
ATOM 705 C CA . LEU A 1 93 ? 2.446 -2.083 5.907 1.00 98.38 93 LEU A CA 1
ATOM 706 C C . LEU A 1 93 ? 2.274 -2.717 7.286 1.00 98.38 93 LEU A C 1
ATOM 708 O O . LEU A 1 93 ? 3.110 -3.502 7.724 1.00 98.38 93 LEU A O 1
ATOM 712 N N . THR A 1 94 ? 1.177 -2.397 7.962 1.00 97.19 94 THR A N 1
ATOM 713 C CA . THR A 1 94 ? 0.775 -2.989 9.245 1.00 97.19 94 THR A CA 1
ATOM 714 C C . THR A 1 94 ? -0.722 -3.301 9.239 1.00 97.19 94 THR A C 1
ATOM 716 O O . THR A 1 94 ? -1.439 -2.929 8.304 1.00 97.19 94 THR A O 1
ATOM 719 N N . GLY A 1 95 ? -1.199 -4.000 10.268 1.00 95.88 95 GLY A N 1
ATOM 720 C CA . GLY A 1 95 ? -2.594 -4.414 10.382 1.00 95.88 95 GLY A CA 1
ATOM 721 C C . GLY A 1 95 ? -3.028 -5.300 9.212 1.00 95.88 95 GLY A C 1
ATOM 722 O O . GLY A 1 95 ? -2.210 -5.981 8.593 1.00 95.88 95 GLY A O 1
ATOM 723 N N . THR A 1 96 ? -4.322 -5.288 8.896 1.00 97.50 96 THR A N 1
ATOM 724 C CA . THR A 1 96 ? -4.861 -5.963 7.707 1.00 97.50 96 THR A CA 1
ATOM 725 C C . THR A 1 96 ? -4.926 -4.971 6.552 1.00 97.50 96 THR A C 1
ATOM 727 O O . THR A 1 96 ? -5.881 -4.204 6.438 1.00 97.50 96 THR A O 1
ATOM 730 N N . SER A 1 97 ? -3.903 -4.987 5.703 1.00 98.31 97 SER A N 1
ATOM 731 C CA . SER A 1 97 ? -3.835 -4.196 4.474 1.00 98.31 97 SER A CA 1
ATOM 732 C C . SER A 1 97 ? -4.475 -4.936 3.292 1.00 98.31 97 SER A C 1
ATOM 734 O O . SER A 1 97 ? -4.552 -6.163 3.284 1.00 98.31 97 SER A O 1
ATOM 736 N N . TYR A 1 98 ? -4.893 -4.207 2.259 1.00 98.12 98 TYR A N 1
ATOM 737 C CA . TYR A 1 98 ? -5.583 -4.721 1.081 1.00 98.12 98 TYR A CA 1
ATOM 738 C C . TYR A 1 98 ? -4.972 -4.166 -0.207 1.00 98.12 98 TYR A C 1
ATOM 740 O O . TYR A 1 98 ? -5.012 -2.961 -0.459 1.00 98.12 98 TYR A O 1
ATOM 748 N N . LEU A 1 99 ? -4.497 -5.062 -1.071 1.00 98.06 99 LEU A N 1
ATOM 749 C CA . LEU A 1 99 ? -4.255 -4.780 -2.483 1.00 98.06 99 LEU A CA 1
ATOM 750 C C . LEU A 1 99 ? -5.442 -5.342 -3.270 1.00 98.06 99 LEU A C 1
ATOM 752 O O . LEU A 1 99 ? -5.544 -6.550 -3.506 1.00 98.06 99 LEU A O 1
ATOM 756 N N . LYS A 1 100 ? -6.394 -4.457 -3.589 1.00 95.62 100 LYS A N 1
ATOM 757 C CA . LYS A 1 100 ? -7.631 -4.796 -4.305 1.00 95.62 100 LYS A CA 1
ATOM 758 C C . LYS A 1 100 ? -7.363 -4.794 -5.797 1.00 95.62 100 LYS A C 1
ATOM 760 O O . LYS A 1 100 ? -6.670 -5.666 -6.270 1.00 95.62 100 LYS A O 1
ATOM 765 N N . SER A 1 101 ? -7.854 -3.821 -6.557 1.00 94.44 101 SER A N 1
ATOM 766 C CA . SER A 1 101 ? -7.534 -3.670 -7.986 1.00 94.44 101 SER A CA 1
ATOM 767 C C . SER A 1 101 ? -6.270 -2.858 -8.255 1.00 94.44 101 SER A C 1
ATOM 769 O O . SER A 1 101 ? -6.010 -2.530 -9.410 1.00 94.44 101 SER A O 1
ATOM 771 N N . GLY A 1 102 ? -5.562 -2.471 -7.196 1.00 95.81 102 GLY A N 1
ATOM 772 C CA . GLY A 1 102 ? -4.492 -1.498 -7.279 1.00 95.81 102 GLY A CA 1
ATOM 773 C C . GLY A 1 102 ? -3.152 -2.057 -7.740 1.00 95.81 102 GLY A C 1
ATOM 774 O O . GLY A 1 102 ? -3.017 -3.228 -8.093 1.00 95.81 102 GLY A O 1
ATOM 775 N N . LYS A 1 103 ? -2.145 -1.194 -7.699 1.00 97.44 103 LYS A N 1
ATOM 776 C CA . LYS A 1 103 ? -0.769 -1.503 -8.051 1.00 97.44 103 LYS A CA 1
ATOM 777 C C . LYS A 1 103 ? 0.170 -1.030 -6.947 1.00 97.44 103 LYS A C 1
ATOM 779 O O . LYS A 1 103 ? 0.056 0.101 -6.485 1.00 97.44 103 LYS A O 1
ATOM 784 N N . LEU A 1 104 ? 1.089 -1.889 -6.523 1.00 98.38 104 LEU A N 1
ATOM 785 C CA . LEU A 1 104 ? 2.287 -1.460 -5.801 1.00 98.38 104 LEU A CA 1
ATOM 786 C C . LEU A 1 104 ? 3.422 -1.419 -6.813 1.00 98.38 104 LEU A C 1
ATOM 788 O O . LEU A 1 104 ? 3.658 -2.419 -7.494 1.00 98.38 104 LEU A O 1
ATOM 792 N N . SER A 1 105 ? 4.072 -0.272 -6.957 1.00 97.88 105 SER A N 1
ATOM 793 C CA . SER A 1 105 ? 5.070 -0.062 -7.995 1.00 97.88 105 SER A CA 1
ATOM 794 C C . SER A 1 105 ? 6.320 0.662 -7.516 1.00 97.88 105 SER A C 1
ATOM 796 O O . SER A 1 105 ? 6.437 1.019 -6.345 1.00 97.88 105 SER A O 1
ATOM 798 N N . GLY A 1 106 ? 7.250 0.882 -8.442 1.00 97.06 106 GLY A N 1
ATOM 799 C CA . GLY A 1 106 ? 8.461 1.654 -8.213 1.00 97.06 106 GLY A CA 1
ATOM 800 C C . GLY A 1 106 ? 9.661 0.789 -7.838 1.00 97.06 106 GLY A C 1
ATOM 801 O O . GLY A 1 106 ? 9.605 -0.439 -7.817 1.00 97.06 106 GLY A O 1
ATOM 802 N N . ASP A 1 107 ? 10.787 1.448 -7.602 1.00 97.12 107 ASP A N 1
ATOM 803 C CA . ASP A 1 107 ? 12.067 0.783 -7.342 1.00 97.12 107 ASP A CA 1
ATOM 804 C C . ASP A 1 107 ? 12.439 0.774 -5.851 1.00 97.12 107 ASP A C 1
ATOM 806 O O . ASP A 1 107 ? 13.492 0.250 -5.488 1.00 97.12 107 ASP A O 1
ATOM 810 N N . GLY A 1 108 ? 11.591 1.352 -4.997 1.00 98.25 108 GLY A N 1
ATOM 811 C CA . GLY A 1 108 ? 11.703 1.283 -3.543 1.00 98.25 108 GLY A CA 1
ATOM 812 C C . GLY A 1 108 ? 11.120 0.008 -2.941 1.00 98.25 108 GLY A C 1
ATOM 813 O O . GLY A 1 108 ? 10.503 -0.814 -3.622 1.00 98.25 108 GLY A O 1
ATOM 814 N N . ASP A 1 109 ? 11.324 -0.153 -1.638 1.00 98.44 109 ASP A N 1
ATOM 815 C CA . ASP A 1 109 ? 10.988 -1.378 -0.919 1.00 98.44 109 ASP A CA 1
ATOM 816 C C . ASP A 1 109 ? 9.586 -1.307 -0.293 1.00 98.44 109 ASP A C 1
ATOM 818 O O . ASP A 1 109 ? 9.134 -0.268 0.197 1.00 98.44 109 ASP A O 1
ATOM 822 N N . VAL A 1 110 ? 8.902 -2.449 -0.255 1.00 98.56 110 VAL A N 1
ATOM 823 C CA . VAL A 1 110 ? 7.629 -2.629 0.453 1.00 98.56 110 VAL A CA 1
ATOM 824 C C . VAL A 1 110 ? 7.799 -3.735 1.485 1.00 98.56 110 VAL A C 1
ATOM 826 O O . VAL A 1 110 ? 8.172 -4.854 1.134 1.00 98.56 110 VAL A O 1
ATOM 829 N N . THR A 1 111 ? 7.466 -3.462 2.745 1.00 98.50 111 THR A N 1
ATOM 830 C CA . THR A 1 111 ? 7.618 -4.434 3.838 1.00 98.50 111 THR A CA 1
ATOM 831 C C . THR A 1 111 ? 6.332 -4.544 4.648 1.00 98.50 111 THR A C 1
ATOM 833 O O . THR A 1 111 ? 5.834 -3.546 5.169 1.00 98.50 111 THR A O 1
ATOM 836 N N . ILE A 1 112 ? 5.811 -5.762 4.807 1.00 98.50 112 ILE A N 1
ATOM 837 C CA . ILE A 1 112 ? 4.762 -6.066 5.790 1.00 98.50 112 ILE A CA 1
ATOM 838 C C . ILE A 1 112 ? 5.441 -6.280 7.141 1.00 98.50 112 ILE A C 1
ATOM 840 O O . ILE A 1 112 ? 6.265 -7.183 7.263 1.00 98.50 112 ILE A O 1
ATOM 844 N N . ILE A 1 113 ? 5.096 -5.461 8.134 1.00 96.56 113 ILE A N 1
ATOM 845 C CA . ILE A 1 113 ? 5.721 -5.430 9.461 1.00 96.56 113 ILE A CA 1
ATOM 846 C C . ILE A 1 113 ? 4.689 -5.555 10.585 1.00 96.56 113 ILE A C 1
ATOM 848 O O . ILE A 1 113 ? 3.490 -5.420 10.359 1.00 96.56 113 ILE A O 1
ATOM 852 N N . VAL A 1 114 ? 5.181 -5.706 11.823 1.00 92.38 114 VAL A N 1
ATOM 853 C CA . VAL A 1 114 ? 4.401 -5.907 13.062 1.00 92.38 114 VAL A CA 1
ATOM 854 C C . VAL A 1 114 ? 3.737 -7.286 13.104 1.00 92.38 114 VAL A C 1
ATOM 856 O O . VAL A 1 114 ? 3.157 -7.741 12.127 1.00 92.38 114 VAL A O 1
ATOM 859 N N . ASN A 1 115 ? 3.836 -7.968 14.250 1.00 93.56 115 ASN A N 1
ATOM 860 C CA . ASN A 1 115 ? 3.250 -9.299 14.424 1.00 93.56 115 ASN A CA 1
ATOM 861 C C . ASN A 1 115 ? 1.758 -9.298 14.062 1.00 93.56 115 ASN A C 1
ATOM 863 O O . ASN A 1 115 ? 1.032 -8.377 14.432 1.00 93.56 115 ASN A O 1
ATOM 867 N N . ASP A 1 116 ? 1.332 -10.366 13.390 1.00 94.69 116 ASP A N 1
ATOM 868 C CA . ASP A 1 116 ? -0.046 -10.627 12.970 1.00 94.69 116 ASP A CA 1
ATOM 869 C C . ASP A 1 116 ? -0.587 -9.686 11.875 1.00 94.69 116 ASP A C 1
ATOM 871 O O . ASP A 1 116 ? -1.750 -9.808 11.488 1.00 94.69 116 ASP A O 1
ATOM 875 N N . SER A 1 117 ? 0.247 -8.801 11.316 1.00 97.12 117 SER A N 1
ATOM 876 C CA . SER A 1 117 ? -0.104 -8.023 10.125 1.00 97.12 117 SER A CA 1
ATOM 877 C C . SER A 1 117 ? -0.177 -8.892 8.873 1.00 97.12 117 SER A C 1
ATOM 879 O O . SER A 1 117 ? 0.558 -9.875 8.710 1.00 97.12 117 SER A O 1
ATOM 881 N N . GLU A 1 118 ? -1.032 -8.494 7.937 1.00 98.12 118 GLU A N 1
ATOM 882 C CA . GLU A 1 118 ? -1.203 -9.191 6.672 1.00 98.12 118 GLU A CA 1
ATOM 883 C C . GLU A 1 118 ? -1.550 -8.260 5.507 1.00 98.12 118 GLU A C 1
ATOM 885 O O . GLU A 1 118 ? -2.214 -7.240 5.682 1.00 98.12 118 GLU A O 1
ATOM 890 N N . LEU A 1 119 ? -1.133 -8.644 4.299 1.00 98.31 119 LEU A N 1
ATOM 891 C CA . LEU A 1 119 ? -1.618 -8.063 3.047 1.00 98.31 119 LEU A CA 1
ATOM 892 C C . LEU A 1 119 ? -2.575 -9.044 2.366 1.00 98.31 119 LEU A C 1
ATOM 894 O O . LEU A 1 119 ? -2.161 -10.123 1.944 1.00 98.31 119 LEU A O 1
ATOM 898 N N . GLN A 1 120 ? -3.835 -8.645 2.230 1.00 97.75 120 GLN A N 1
ATOM 899 C CA . GLN A 1 120 ? -4.866 -9.331 1.458 1.00 97.75 120 GLN A CA 1
ATOM 900 C C . GLN A 1 120 ? -4.782 -8.886 -0.005 1.00 97.75 120 GLN A C 1
ATOM 902 O O . GLN A 1 120 ? -5.140 -7.759 -0.352 1.00 97.75 120 GLN A O 1
ATOM 907 N N . TRP A 1 121 ? -4.293 -9.764 -0.873 1.00 97.56 121 TRP A N 1
ATOM 908 C CA . TRP A 1 121 ? -4.094 -9.507 -2.291 1.00 97.56 121 TRP A CA 1
ATOM 909 C C . TRP A 1 121 ? -5.172 -10.205 -3.119 1.00 97.56 121 TRP A C 1
ATOM 911 O O . TRP A 1 121 ? -5.172 -11.428 -3.263 1.00 97.56 121 TRP A O 1
ATOM 921 N N . SER A 1 122 ? -6.111 -9.417 -3.646 1.00 95.31 122 SER A N 1
ATOM 922 C CA . SER A 1 122 ? -7.297 -9.935 -4.344 1.00 95.31 122 SER A CA 1
ATOM 923 C C . SER A 1 122 ? -7.332 -9.633 -5.843 1.00 95.31 122 SER A C 1
ATOM 925 O O . SER A 1 122 ? -7.997 -10.348 -6.580 1.00 95.31 122 SER A O 1
ATOM 927 N N . ARG A 1 123 ? -6.641 -8.603 -6.348 1.00 93.75 123 ARG A N 1
ATOM 928 C CA . ARG A 1 123 ? -6.416 -8.351 -7.791 1.00 93.75 123 ARG A CA 1
ATOM 929 C C . ARG A 1 123 ? -5.176 -7.452 -7.960 1.00 93.75 123 ARG A C 1
ATOM 931 O O . ARG A 1 123 ? -4.465 -7.165 -7.002 1.00 93.75 123 ARG A O 1
ATOM 938 N N . GLY A 1 124 ? -4.924 -6.975 -9.177 1.00 93.19 124 GLY A N 1
ATOM 939 C CA . GLY A 1 124 ? -3.884 -5.977 -9.423 1.00 93.19 124 GLY A CA 1
ATOM 940 C C . GLY A 1 124 ? -2.478 -6.573 -9.487 1.00 93.19 124 GLY A C 1
ATOM 941 O O . GLY A 1 124 ? -2.319 -7.782 -9.687 1.00 93.19 124 GLY A O 1
ATOM 942 N N . SER A 1 125 ? -1.459 -5.726 -9.347 1.00 96.19 125 SER A N 1
ATOM 943 C CA . SER A 1 125 ? -0.065 -6.146 -9.520 1.00 96.19 125 SER A CA 1
ATOM 944 C C . SER A 1 125 ? 0.910 -5.526 -8.518 1.00 96.19 125 SER A C 1
ATOM 946 O O . SER A 1 125 ? 0.668 -4.470 -7.934 1.00 96.19 125 SER A O 1
ATOM 948 N N . ILE A 1 126 ? 2.025 -6.222 -8.312 1.00 97.69 126 ILE A N 1
ATOM 949 C CA . ILE A 1 126 ? 3.205 -5.734 -7.596 1.00 97.69 126 ILE A CA 1
ATOM 950 C C . ILE A 1 126 ? 4.352 -5.724 -8.608 1.00 97.69 126 ILE A C 1
ATOM 952 O O . ILE A 1 126 ? 4.746 -6.779 -9.111 1.00 97.69 126 ILE A O 1
ATOM 956 N N . GLU A 1 127 ? 4.856 -4.545 -8.962 1.00 96.56 127 GLU A N 1
ATOM 957 C CA . GLU A 1 127 ? 5.798 -4.384 -10.072 1.00 96.56 127 GLU A CA 1
ATOM 958 C C . GLU A 1 127 ? 6.944 -3.439 -9.745 1.00 96.56 127 GLU A C 1
ATOM 960 O O . GLU A 1 127 ? 6.714 -2.271 -9.479 1.00 96.56 127 GLU A O 1
ATOM 965 N N . GLY A 1 128 ? 8.193 -3.876 -9.849 1.00 96.00 128 GLY A N 1
ATOM 966 C CA . GLY A 1 128 ? 9.294 -2.985 -9.490 1.00 96.00 128 GLY A CA 1
ATOM 967 C C . GLY A 1 128 ? 10.641 -3.664 -9.406 1.00 96.00 128 GLY A C 1
ATOM 968 O O . GLY A 1 128 ? 10.728 -4.889 -9.513 1.00 96.00 128 GLY A O 1
ATOM 969 N N . ASN A 1 129 ? 11.700 -2.876 -9.222 1.00 95.88 129 ASN A N 1
ATOM 970 C CA . ASN A 1 129 ? 13.033 -3.413 -8.934 1.00 95.88 129 ASN A CA 1
ATOM 971 C C . ASN A 1 129 ? 13.360 -3.497 -7.442 1.00 95.88 129 ASN A C 1
ATOM 973 O O . ASN A 1 129 ? 14.386 -4.095 -7.106 1.00 95.88 129 ASN A O 1
ATOM 977 N N . GLY A 1 130 ? 12.515 -2.924 -6.585 1.00 96.25 130 GLY A N 1
ATOM 978 C CA . GLY A 1 130 ? 12.664 -2.994 -5.139 1.00 96.25 130 GLY A CA 1
ATOM 979 C C . GLY A 1 130 ? 12.345 -4.371 -4.559 1.00 96.25 130 GLY A C 1
ATOM 980 O O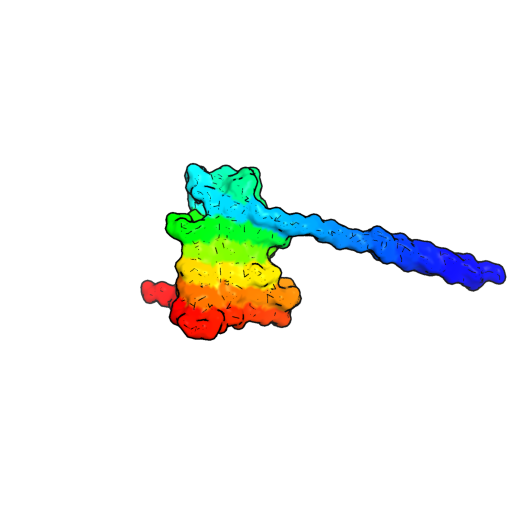 . GLY A 1 130 ? 11.993 -5.330 -5.256 1.00 96.25 130 GLY A O 1
ATOM 981 N N . THR A 1 131 ? 12.487 -4.468 -3.246 1.00 96.81 131 THR A N 1
ATOM 982 C CA . THR A 1 131 ? 12.240 -5.676 -2.465 1.00 96.81 131 THR A CA 1
ATOM 983 C C . THR A 1 131 ? 10.824 -5.656 -1.912 1.00 96.81 131 THR A C 1
ATOM 985 O O . THR A 1 131 ? 10.413 -4.701 -1.260 1.00 96.81 131 THR A O 1
ATOM 988 N N . PHE A 1 132 ? 10.093 -6.752 -2.101 1.00 98.06 132 PHE A N 1
ATOM 989 C CA . PHE A 1 132 ? 8.864 -7.016 -1.362 1.00 98.06 132 PHE A CA 1
ATOM 990 C C . PHE A 1 132 ? 9.161 -7.989 -0.215 1.00 98.06 132 PHE A C 1
ATOM 992 O O . PHE A 1 132 ? 9.495 -9.152 -0.458 1.00 98.06 132 PHE A O 1
ATOM 999 N N . THR A 1 133 ? 9.049 -7.524 1.027 1.00 98.38 133 THR A N 1
ATOM 1000 C CA . THR A 1 133 ? 9.409 -8.285 2.231 1.00 98.38 133 THR A CA 1
ATOM 1001 C C . THR A 1 133 ? 8.175 -8.620 3.066 1.00 98.38 133 THR A C 1
ATOM 1003 O O . THR A 1 133 ? 7.335 -7.769 3.353 1.00 98.38 133 THR A O 1
ATOM 1006 N N . VAL A 1 134 ? 8.084 -9.880 3.492 1.00 98.38 134 VAL A N 1
ATOM 1007 C CA . VAL A 1 134 ? 7.099 -10.372 4.464 1.00 98.38 134 VAL A CA 1
ATOM 1008 C C . VAL A 1 134 ? 7.869 -10.726 5.734 1.00 98.38 134 VAL A C 1
ATOM 1010 O O . VAL A 1 134 ? 8.557 -11.750 5.762 1.00 98.38 134 VAL A O 1
ATOM 1013 N N . ASP A 1 135 ? 7.809 -9.872 6.759 1.00 98.06 135 ASP A N 1
ATOM 1014 C CA . ASP A 1 135 ? 8.559 -10.086 8.002 1.00 98.06 135 ASP A CA 1
ATOM 1015 C C . ASP A 1 135 ? 8.050 -11.301 8.792 1.00 98.06 135 ASP A C 1
ATOM 1017 O O . ASP A 1 135 ? 6.965 -11.847 8.559 1.00 98.06 135 ASP A O 1
ATOM 1021 N N . ALA A 1 136 ? 8.845 -11.723 9.780 1.00 96.88 136 ALA A N 1
ATOM 1022 C CA . ALA A 1 136 ? 8.478 -12.799 10.689 1.00 96.88 136 ALA A CA 1
ATOM 1023 C C . ALA A 1 136 ? 7.123 -12.525 11.364 1.00 96.88 136 ALA A C 1
ATOM 1025 O O . ALA A 1 136 ? 6.868 -11.431 11.860 1.00 96.88 136 ALA A O 1
ATOM 1026 N N . ASN A 1 137 ? 6.280 -13.559 11.428 1.00 96.69 137 ASN A N 1
ATOM 1027 C CA . ASN A 1 137 ? 4.921 -13.492 11.976 1.00 96.69 137 ASN A CA 1
ATOM 1028 C C . ASN A 1 137 ? 3.978 -12.526 11.233 1.00 96.69 137 ASN A C 1
ATOM 1030 O O . ASN A 1 137 ? 2.967 -12.120 11.800 1.00 96.69 137 ASN A O 1
ATOM 1034 N N . THR A 1 138 ? 4.277 -12.189 9.976 1.00 98.38 138 THR A N 1
ATOM 1035 C CA . THR A 1 138 ? 3.354 -11.497 9.065 1.00 98.38 138 THR A CA 1
ATOM 1036 C C . THR A 1 138 ? 2.938 -12.418 7.922 1.00 98.38 138 THR A C 1
ATOM 1038 O O . THR A 1 138 ? 3.478 -13.520 7.762 1.00 98.38 138 THR A O 1
ATOM 1041 N N . ARG A 1 139 ? 1.926 -12.020 7.144 1.00 98.25 139 ARG A N 1
ATOM 1042 C CA . ARG A 1 139 ? 1.365 -12.865 6.080 1.00 98.25 139 ARG A CA 1
ATOM 1043 C C . ARG A 1 139 ? 1.098 -12.079 4.800 1.00 98.25 139 ARG A C 1
ATOM 1045 O O . ARG A 1 139 ? 0.521 -11.002 4.820 1.00 98.25 139 ARG A O 1
ATOM 1052 N N . LEU A 1 140 ? 1.428 -12.679 3.663 1.00 97.88 140 LEU A N 1
ATOM 1053 C CA . LEU A 1 140 ? 0.824 -12.333 2.378 1.00 97.88 140 LEU A CA 1
ATOM 1054 C C . LEU A 1 140 ? -0.284 -13.352 2.103 1.00 97.88 140 LEU A C 1
ATOM 1056 O O . LEU A 1 140 ? -0.025 -14.556 2.080 1.00 97.88 140 LEU A O 1
ATOM 1060 N N . VAL A 1 141 ? -1.512 -12.880 1.921 1.00 97.25 141 VAL A N 1
ATOM 1061 C CA . VAL A 1 141 ? -2.686 -13.718 1.664 1.00 97.25 141 VAL A CA 1
ATOM 1062 C C . VAL A 1 141 ? -3.187 -13.412 0.264 1.00 97.25 141 VAL A C 1
ATOM 1064 O O . VAL A 1 141 ? -3.583 -12.289 -0.014 1.00 97.25 141 VAL A O 1
ATOM 1067 N N . ILE A 1 142 ? -3.163 -14.403 -0.622 1.00 96.50 142 ILE A N 1
ATOM 1068 C CA . ILE A 1 142 ? -3.705 -14.274 -1.978 1.00 96.50 142 ILE A CA 1
ATOM 1069 C C . ILE A 1 142 ? -5.111 -14.867 -1.968 1.00 96.50 142 ILE A C 1
ATOM 1071 O O . ILE A 1 142 ? -5.275 -16.042 -1.625 1.00 96.50 142 ILE A O 1
ATOM 1075 N N . ASP A 1 143 ? -6.115 -14.057 -2.304 1.00 91.25 143 ASP A N 1
ATOM 1076 C CA . ASP A 1 143 ? -7.515 -14.476 -2.235 1.00 91.25 143 ASP A CA 1
ATOM 1077 C C . ASP A 1 143 ? -7.836 -15.538 -3.301 1.00 91.25 143 ASP A C 1
ATOM 1079 O O . ASP A 1 143 ? -7.375 -15.476 -4.447 1.00 91.25 143 ASP A O 1
ATOM 1083 N N . ALA A 1 144 ? -8.628 -16.541 -2.923 1.00 78.06 144 ALA A N 1
ATOM 1084 C CA . ALA A 1 144 ? -8.907 -17.699 -3.759 1.00 78.06 144 ALA A CA 1
ATOM 1085 C C . ALA A 1 144 ? -9.713 -17.292 -5.004 1.00 78.06 144 ALA A C 1
ATOM 1087 O O . ALA A 1 144 ? -10.818 -16.768 -4.905 1.00 78.06 144 ALA A O 1
ATOM 1088 N N . GLY A 1 145 ? -9.175 -17.577 -6.193 1.00 82.12 145 GLY A N 1
ATOM 1089 C CA . GLY A 1 145 ? -9.792 -17.194 -7.472 1.00 82.12 145 GLY A CA 1
ATOM 1090 C C . GLY A 1 145 ? -9.336 -15.837 -8.017 1.00 82.12 145 GLY A C 1
ATOM 1091 O O . GLY A 1 145 ? -9.896 -15.364 -9.005 1.00 82.12 145 GLY A O 1
ATOM 1092 N N . SER A 1 146 ? -8.325 -15.231 -7.396 1.00 85.69 146 SER A N 1
ATOM 1093 C CA . SER A 1 146 ? -7.708 -13.988 -7.851 1.00 85.69 146 SER A CA 1
ATOM 1094 C C . SER A 1 146 ? -6.560 -14.249 -8.821 1.00 85.69 146 SER A C 1
ATOM 1096 O O . SER A 1 146 ? -5.618 -14.966 -8.487 1.00 85.69 146 SER A O 1
ATOM 1098 N N . ASP A 1 147 ? -6.600 -13.609 -9.990 1.00 85.50 147 ASP A N 1
ATOM 1099 C CA . ASP A 1 147 ? -5.434 -13.499 -10.865 1.00 85.50 147 ASP A CA 1
ATOM 1100 C C . ASP A 1 147 ? -4.597 -12.301 -10.406 1.00 85.50 147 ASP A C 1
ATOM 1102 O O . ASP A 1 147 ? -5.031 -11.147 -10.502 1.00 85.50 147 ASP A O 1
ATOM 1106 N N . VAL A 1 148 ? -3.407 -12.585 -9.883 1.00 93.44 148 VAL A N 1
ATOM 1107 C CA . VAL A 1 148 ? -2.469 -11.588 -9.360 1.00 93.44 148 VAL A CA 1
ATOM 1108 C C . VAL A 1 148 ? -1.093 -11.754 -9.998 1.00 93.44 148 VAL A C 1
ATOM 1110 O O . VAL A 1 148 ? -0.684 -12.869 -10.327 1.00 93.44 148 VAL A O 1
ATOM 1113 N N . GLY A 1 149 ? -0.380 -10.644 -10.199 1.00 92.62 149 GLY A N 1
ATOM 1114 C CA . GLY A 1 149 ? 0.920 -10.635 -10.873 1.00 92.62 149 GLY A CA 1
ATOM 1115 C C . GLY A 1 149 ? 2.002 -9.944 -10.055 1.00 92.62 149 GLY A C 1
ATOM 1116 O O . GLY A 1 149 ? 1.823 -8.804 -9.634 1.00 92.62 149 GLY A O 1
ATOM 1117 N N . MET A 1 150 ? 3.137 -10.619 -9.870 1.00 95.62 150 MET A N 1
ATOM 1118 C CA . MET A 1 150 ? 4.368 -10.011 -9.365 1.00 95.62 150 MET A CA 1
ATOM 1119 C C . MET A 1 150 ? 5.424 -10.059 -10.464 1.00 95.62 150 MET A C 1
ATOM 1121 O O . MET A 1 150 ? 5.745 -11.145 -10.951 1.00 95.62 150 MET A O 1
ATOM 1125 N N . SER A 1 151 ? 5.956 -8.911 -10.876 1.00 95.19 151 SER A N 1
ATOM 1126 C CA . SER A 1 151 ? 6.943 -8.868 -11.961 1.00 95.19 151 SER A CA 1
ATOM 1127 C C . SER A 1 151 ? 7.982 -7.778 -11.769 1.00 95.19 151 SER A C 1
ATOM 1129 O O . SER A 1 151 ? 7.725 -6.758 -11.146 1.00 95.19 151 SER A O 1
ATOM 1131 N N . ARG A 1 152 ? 9.154 -7.971 -12.368 1.00 90.62 152 ARG A N 1
ATOM 1132 C CA . ARG A 1 152 ? 10.118 -6.888 -12.558 1.00 90.62 152 ARG A CA 1
ATOM 1133 C C . ARG A 1 152 ? 9.924 -6.306 -13.959 1.00 90.62 152 ARG A C 1
ATOM 1135 O O . ARG A 1 152 ? 9.736 -7.100 -14.886 1.00 90.62 152 ARG A O 1
ATOM 1142 N N . PRO A 1 153 ? 9.966 -4.977 -14.135 1.00 80.38 153 PRO A N 1
ATOM 1143 C CA . PRO A 1 153 ? 10.000 -4.393 -15.469 1.00 80.38 153 PRO A CA 1
ATOM 1144 C C . PRO A 1 153 ? 11.261 -4.863 -16.217 1.00 80.38 153 PRO A C 1
ATOM 1146 O O . PRO A 1 153 ? 12.318 -5.042 -15.606 1.00 80.38 153 PRO A O 1
ATOM 1149 N N . LEU A 1 154 ? 11.104 -5.137 -17.518 1.00 70.75 154 LEU A N 1
ATOM 1150 C CA . LEU A 1 154 ? 12.173 -5.585 -18.424 1.00 70.75 154 LEU A CA 1
ATOM 1151 C C . LEU A 1 154 ? 13.129 -4.449 -18.798 1.00 70.75 154 LEU A C 1
ATOM 1153 O O . LEU A 1 154 ? 12.640 -3.312 -18.981 1.00 70.75 154 LEU A O 1
#

Sequence (154 aa):
MRMKRIISLALYFILVFTLCQPVFAAGKTMTWTGASNENWNVADNWEPEEAPGLGDTAIIPASTVAAVVYNTTSVTLDCSGEVSVELGEYLYLTGTSYLKSGKLSGDGDVTIIVNDSELQWSRGSIEGNGTFTVDANTRLVIDAGSDVGMSRPL

pLDDT: mean 91.03, std 12.59, range [47.88, 98.88]

Foldseek 3Di:
DVVVVVVVVVVVVVVVVVVPDPPPPAAAEKEAQCPPHQEQQQQCRIVVSGRGAANHEYEYDDPHEHEDPAEGHEHAYEFQEEYEYEAPYEHEYFAEHEDANYEYHYAEEYEDDDAPGEYEYAEHEYEYNYYYYYDPNYYYHYDPPYDYYYYYDD

Secondary structure (DSSP, 8-state):
-HHHHHHHHHHHHHHHHHH----PPPPPEEEE--SS-SBTT-GGGEESSS---TT-EEEE-TT-EEEE-S-PPPBEEEESSEEEEPTT-EEEE-SEEEESS-EEEESSEEEE-STT-EEEE-SSEEESSS-EEE-TT-EEEEPTT---EEE---